Protein AF-A0A1U7M618-F1 (afdb_monomer)

Sequence (52 aa):
MKIYYAGKDFDYIKKYGVIFKGTLIINGKKKIDRISKDIIEKEIKEAVMELE

Foldseek 3Di:
DDFDDPPPDDPVCVLPNDDDPQWDQAPSPDIDNHDDPVVVVVVVVVSVVVVD

Radius of gyration: 11.23 Å; Cα contacts (8 Å, |Δi|>4): 34; chains: 1; bounding box: 26×22×26 Å

pLDDT: mean 71.84, std 8.04, range [55.66, 85.81]

Secondary structure (DSSP, 8-state):
-----BTTB-HHHHHH-S--TT-EEETTTEEE----HHHHHHHHHHHHHTT-

Structure (mmCIF, N/CA/C/O backbone):
data_AF-A0A1U7M618-F1
#
_entry.id   AF-A0A1U7M618-F1
#
loop_
_atom_site.group_PDB
_atom_site.id
_atom_site.type_symbol
_atom_site.label_atom_id
_atom_site.label_alt_id
_atom_site.label_comp_id
_atom_site.label_asym_id
_atom_site.label_entity_id
_atom_site.label_seq_id
_atom_site.pdbx_PDB_ins_code
_atom_site.Cartn_x
_atom_site.Cartn_y
_atom_site.Cartn_z
_atom_site.occupancy
_atom_site.B_iso_or_equiv
_atom_site.auth_seq_id
_atom_site.auth_comp_id
_atom_site.auth_asym_id
_atom_site.auth_atom_id
_atom_site.pdbx_PDB_model_num
ATOM 1 N N . MET A 1 1 ? -4.000 -7.969 5.585 1.00 59.12 1 MET A N 1
ATOM 2 C CA . MET A 1 1 ? -3.267 -6.873 4.910 1.00 59.12 1 MET A CA 1
ATOM 3 C C . MET A 1 1 ? -2.037 -7.446 4.204 1.00 59.12 1 MET A C 1
ATOM 5 O O . MET A 1 1 ? -1.253 -8.117 4.859 1.00 59.12 1 MET A O 1
ATOM 9 N N . LYS A 1 2 ? -1.892 -7.271 2.881 1.00 59.72 2 LYS A N 1
ATOM 10 C CA . LYS A 1 2 ? -0.709 -7.722 2.114 1.00 59.72 2 LYS A CA 1
ATOM 11 C C . LYS A 1 2 ? 0.113 -6.502 1.696 1.00 59.72 2 LYS A C 1
ATOM 13 O O . LYS A 1 2 ? -0.455 -5.582 1.115 1.00 59.72 2 LYS A O 1
ATOM 18 N N . ILE A 1 3 ? 1.411 -6.504 1.995 1.00 63.69 3 ILE A N 1
ATOM 19 C CA . ILE A 1 3 ? 2.364 -5.459 1.597 1.00 63.69 3 ILE A CA 1
ATOM 20 C C . ILE A 1 3 ? 3.245 -6.053 0.501 1.00 63.69 3 ILE A C 1
ATOM 22 O O . ILE A 1 3 ? 3.843 -7.105 0.709 1.00 63.69 3 ILE A O 1
ATOM 26 N N . TYR A 1 4 ? 3.294 -5.398 -0.654 1.00 64.12 4 TYR A N 1
ATOM 27 C CA . TYR A 1 4 ? 4.092 -5.835 -1.796 1.00 64.12 4 TYR A CA 1
ATOM 28 C C . TYR A 1 4 ? 5.395 -5.039 -1.870 1.00 64.12 4 TYR A C 1
ATOM 30 O O . TYR A 1 4 ? 5.378 -3.815 -1.726 1.00 64.12 4 TYR A O 1
ATOM 38 N N . TYR A 1 5 ? 6.509 -5.719 -2.139 1.00 59.78 5 TYR A N 1
ATOM 39 C CA . TYR A 1 5 ? 7.821 -5.100 -2.296 1.00 59.78 5 TYR A CA 1
ATOM 40 C C . TYR A 1 5 ? 8.285 -5.176 -3.749 1.00 59.78 5 TYR A C 1
ATOM 42 O O . TYR A 1 5 ? 8.405 -6.256 -4.330 1.00 59.78 5 TYR A O 1
ATOM 50 N N . ALA A 1 6 ? 8.597 -4.018 -4.332 1.00 62.69 6 ALA A N 1
ATOM 51 C CA . ALA A 1 6 ? 9.130 -3.946 -5.687 1.00 62.69 6 ALA A CA 1
ATOM 52 C C . ALA A 1 6 ? 10.448 -4.733 -5.808 1.00 62.69 6 ALA A C 1
ATOM 54 O O . ALA A 1 6 ? 11.370 -4.530 -5.019 1.00 62.69 6 ALA A O 1
ATOM 55 N N . GLY A 1 7 ? 10.525 -5.636 -6.791 1.00 63.31 7 GLY A N 1
ATOM 56 C CA . GLY A 1 7 ? 11.678 -6.517 -7.025 1.00 63.31 7 GLY A CA 1
ATOM 57 C C . GLY A 1 7 ? 11.645 -7.853 -6.269 1.00 63.31 7 GLY A C 1
ATOM 58 O O . GLY A 1 7 ? 12.459 -8.723 -6.567 1.00 63.31 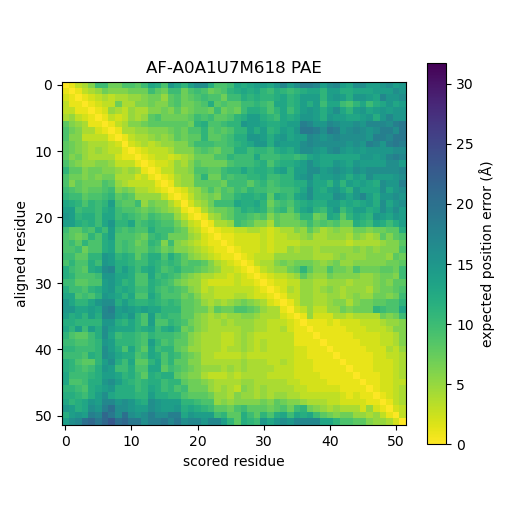7 GLY A O 1
ATOM 59 N N . LYS A 1 8 ? 10.702 -8.042 -5.334 1.00 66.44 8 LYS A N 1
ATOM 60 C CA . LYS A 1 8 ? 10.456 -9.322 -4.643 1.00 66.44 8 LYS A CA 1
ATOM 61 C C . LYS A 1 8 ? 9.104 -9.909 -5.028 1.00 66.44 8 LYS A C 1
ATOM 63 O O . LYS A 1 8 ? 8.999 -11.092 -5.332 1.00 66.44 8 LYS A O 1
ATOM 68 N N . ASP A 1 9 ? 8.087 -9.062 -5.053 1.00 67.00 9 ASP A N 1
ATOM 69 C CA . ASP A 1 9 ? 6.746 -9.413 -5.478 1.00 67.00 9 ASP A CA 1
ATOM 70 C C . ASP A 1 9 ? 6.529 -8.868 -6.893 1.00 67.00 9 ASP A C 1
ATOM 72 O O . ASP A 1 9 ? 6.852 -7.720 -7.169 1.00 67.00 9 ASP A O 1
ATOM 76 N N . PHE A 1 10 ? 6.004 -9.680 -7.809 1.00 67.25 10 PHE A N 1
ATOM 77 C CA . PHE A 1 10 ? 5.676 -9.243 -9.179 1.00 67.25 10 PHE A CA 1
ATOM 78 C C . PHE A 1 10 ? 4.186 -9.421 -9.504 1.00 67.25 10 PHE A C 1
ATOM 80 O O . PHE A 1 10 ? 3.701 -8.915 -10.514 1.00 67.25 10 PHE A O 1
ATOM 87 N N . ASP A 1 11 ? 3.435 -10.085 -8.620 1.00 71.56 11 ASP A N 1
ATOM 88 C CA . ASP A 1 11 ? 1.998 -10.344 -8.769 1.00 71.56 11 ASP A CA 1
ATOM 89 C C . ASP A 1 11 ? 1.174 -9.046 -8.852 1.00 71.56 11 ASP A C 1
ATOM 91 O O . ASP A 1 11 ? 0.199 -8.955 -9.600 1.00 71.56 11 ASP A O 1
ATOM 95 N N . TYR A 1 12 ? 1.634 -7.980 -8.184 1.00 68.25 12 TYR A N 1
ATOM 96 C CA . TYR A 1 12 ? 0.991 -6.669 -8.254 1.00 68.25 12 TYR A CA 1
ATOM 97 C C . TYR A 1 12 ? 1.012 -6.066 -9.669 1.00 68.25 12 TYR A C 1
ATOM 99 O O . TYR A 1 12 ? 0.122 -5.285 -10.003 1.00 68.25 12 TYR A O 1
ATOM 107 N N . ILE A 1 13 ? 1.991 -6.414 -10.517 1.00 69.62 13 ILE A N 1
ATOM 108 C CA . ILE A 1 13 ? 2.168 -5.789 -11.840 1.00 69.62 13 ILE A CA 1
ATOM 109 C C . ILE A 1 13 ? 0.977 -6.112 -12.738 1.00 69.62 13 ILE A C 1
ATOM 111 O O . ILE A 1 13 ? 0.450 -5.228 -13.410 1.00 69.62 13 ILE A O 1
ATOM 115 N N . LYS A 1 14 ? 0.497 -7.362 -12.708 1.00 68.81 14 LYS A N 1
ATOM 116 C CA . LYS A 1 14 ? -0.668 -7.787 -13.499 1.00 68.81 14 LYS A CA 1
ATOM 117 C C . LYS A 1 14 ? -1.946 -7.049 -13.111 1.00 68.81 14 LYS A C 1
ATOM 119 O O . LYS A 1 14 ? -2.820 -6.874 -13.952 1.00 68.81 14 LYS A O 1
ATOM 124 N N . LYS A 1 15 ? -2.069 -6.657 -11.842 1.00 70.06 15 LYS A N 1
ATOM 125 C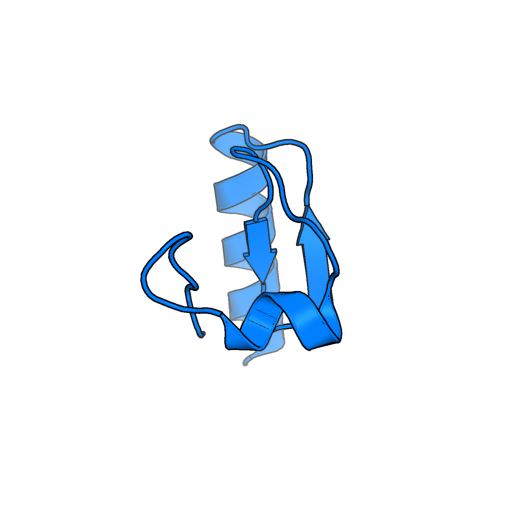 CA . LYS A 1 15 ? -3.304 -6.100 -11.286 1.00 70.06 15 LYS A CA 1
ATOM 126 C C . LYS A 1 15 ? -3.323 -4.570 -11.260 1.00 70.06 15 LYS A C 1
ATOM 128 O O . LYS A 1 15 ? -4.396 -3.990 -11.383 1.00 70.06 15 LYS A O 1
ATOM 133 N N . TYR A 1 16 ? -2.164 -3.922 -11.128 1.00 66.31 16 TYR A N 1
ATOM 134 C CA . TYR A 1 16 ? -2.059 -2.461 -10.973 1.00 66.31 16 TYR A CA 1
ATOM 135 C C . TYR A 1 16 ? -1.159 -1.780 -12.013 1.00 66.31 16 TYR A C 1
ATOM 137 O O . TYR A 1 16 ? -1.055 -0.554 -12.007 1.00 66.31 16 TYR A O 1
ATOM 145 N N . GLY A 1 17 ? -0.525 -2.540 -12.910 1.00 67.31 17 GLY A N 1
ATOM 146 C CA . GLY A 1 17 ? 0.424 -2.013 -13.887 1.00 67.31 17 GLY A CA 1
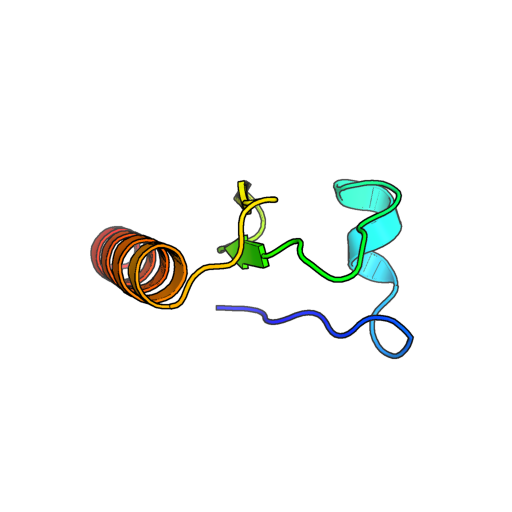ATOM 147 C C . GLY A 1 17 ? 1.756 -1.600 -13.259 1.00 67.31 17 GLY A C 1
ATOM 148 O O . GLY A 1 17 ? 2.154 -2.086 -12.197 1.00 67.31 17 GLY A O 1
ATOM 149 N N . VAL A 1 18 ? 2.474 -0.704 -13.937 1.00 65.94 18 VAL A N 1
ATOM 150 C CA . VAL A 1 18 ? 3.747 -0.159 -13.449 1.00 65.94 18 VAL A CA 1
ATOM 151 C C . VAL A 1 18 ? 3.473 0.734 -12.237 1.00 65.94 18 VAL A C 1
ATOM 153 O O . VAL A 1 18 ? 2.895 1.811 -12.370 1.00 65.94 18 VAL A O 1
ATOM 156 N N . ILE A 1 19 ? 3.887 0.287 -11.051 1.00 65.38 19 ILE A N 1
ATOM 157 C CA . ILE A 1 19 ? 3.892 1.113 -9.838 1.00 65.38 19 ILE A CA 1
ATOM 158 C C . ILE A 1 19 ? 5.261 1.766 -9.661 1.00 65.38 19 ILE A C 1
ATOM 160 O O . ILE A 1 19 ? 6.300 1.134 -9.860 1.00 65.38 19 ILE A O 1
ATOM 164 N N . PHE A 1 20 ? 5.262 3.040 -9.283 1.00 60.91 20 PHE A N 1
ATOM 165 C CA . PHE A 1 20 ? 6.481 3.806 -9.042 1.00 60.91 20 PHE A CA 1
ATOM 166 C C . PHE A 1 20 ? 6.839 3.774 -7.549 1.00 60.91 20 PHE A C 1
ATOM 168 O O . PHE A 1 20 ? 5.982 3.539 -6.692 1.00 60.91 20 PHE A O 1
ATOM 175 N N . LYS A 1 21 ? 8.115 4.024 -7.208 1.00 60.75 21 LYS A N 1
ATOM 176 C CA . LYS A 1 21 ? 8.505 4.316 -5.816 1.00 60.75 21 LYS A CA 1
ATOM 177 C C . LYS A 1 21 ? 7.656 5.500 -5.344 1.00 60.75 21 LYS A C 1
ATOM 179 O O . LYS A 1 21 ? 7.829 6.598 -5.858 1.00 60.75 21 LYS A O 1
ATOM 184 N N . GLY A 1 22 ? 6.731 5.265 -4.415 1.00 65.06 22 GLY A N 1
ATOM 185 C CA . GLY A 1 22 ? 5.715 6.260 -4.059 1.00 65.06 22 GLY A CA 1
ATOM 186 C C . GLY A 1 22 ? 4.267 5.775 -4.157 1.00 65.06 22 GLY A C 1
ATOM 187 O O . GLY A 1 22 ? 3.379 6.537 -3.804 1.00 65.06 22 GLY A O 1
ATOM 188 N N . THR A 1 23 ? 4.005 4.537 -4.588 1.00 69.31 23 THR A N 1
ATOM 189 C CA . THR A 1 23 ? 2.642 3.984 -4.631 1.00 69.31 23 THR A CA 1
ATOM 190 C C . THR A 1 23 ? 2.379 3.022 -3.463 1.00 69.31 23 THR A C 1
ATOM 192 O O . THR A 1 23 ? 3.068 2.015 -3.315 1.00 69.31 23 THR A O 1
ATOM 195 N N . LEU A 1 24 ? 1.353 3.301 -2.655 1.00 75.50 24 LEU A N 1
ATOM 196 C CA . LEU A 1 24 ? 0.831 2.418 -1.610 1.00 75.50 24 LEU A CA 1
ATOM 197 C C . LEU A 1 24 ? -0.466 1.760 -2.100 1.00 75.50 24 LEU A C 1
ATOM 199 O O . LEU A 1 24 ? -1.379 2.444 -2.556 1.00 75.50 24 LEU A O 1
ATOM 203 N N . ILE A 1 25 ? -0.554 0.432 -2.004 1.00 75.75 25 ILE A N 1
ATOM 204 C CA . ILE A 1 25 ? -1.767 -0.323 -2.341 1.00 75.75 25 ILE A CA 1
ATOM 205 C C . ILE A 1 25 ? -2.304 -0.976 -1.073 1.00 75.75 25 ILE A C 1
ATOM 207 O O . ILE A 1 25 ? -1.634 -1.823 -0.484 1.00 75.75 25 ILE A O 1
ATOM 211 N N . ILE A 1 26 ? -3.525 -0.621 -0.680 1.00 76.12 26 ILE A N 1
ATOM 212 C CA . ILE A 1 26 ? -4.168 -1.151 0.525 1.00 76.12 26 ILE A CA 1
ATOM 213 C C . ILE A 1 26 ? -5.276 -2.132 0.138 1.00 76.12 26 ILE A C 1
ATOM 215 O O . ILE A 1 26 ? -6.087 -1.870 -0.756 1.00 76.12 26 ILE A O 1
ATOM 219 N N . ASN A 1 27 ? -5.255 -3.312 0.770 1.00 70.06 27 ASN A N 1
ATOM 220 C CA . ASN A 1 27 ? -6.172 -4.441 0.541 1.00 70.06 27 ASN A CA 1
ATOM 221 C C . ASN A 1 27 ? -6.337 -4.869 -0.929 1.00 70.06 27 ASN A C 1
ATOM 223 O O . ASN A 1 27 ? -7.286 -5.560 -1.292 1.00 70.06 27 ASN A O 1
ATOM 227 N N . GLY A 1 28 ? -5.408 -4.473 -1.798 1.00 68.50 28 GLY A N 1
ATOM 228 C CA . GLY A 1 28 ? -5.514 -4.720 -3.226 1.00 68.50 28 GLY A CA 1
ATOM 229 C C . GLY A 1 28 ? -6.725 -4.056 -3.902 1.00 68.50 28 GLY A C 1
ATOM 230 O O . GLY A 1 28 ? -7.155 -4.517 -4.964 1.00 68.50 28 GLY A O 1
ATOM 231 N N . LYS A 1 29 ? -7.281 -3.000 -3.305 1.00 71.44 29 LYS A N 1
ATOM 232 C CA . LYS A 1 29 ? -8.410 -2.240 -3.862 1.00 71.44 29 LYS A CA 1
ATOM 233 C C . LYS A 1 29 ? -8.065 -0.767 -4.044 1.00 71.44 29 LYS A C 1
ATOM 235 O O . LYS A 1 29 ? -8.382 -0.195 -5.080 1.00 71.44 29 LYS A O 1
ATOM 240 N N . LYS A 1 30 ? -7.393 -0.168 -3.058 1.00 73.12 30 LYS A N 1
ATOM 241 C CA . LYS A 1 30 ? -7.124 1.272 -3.017 1.00 73.12 30 LYS A CA 1
ATOM 242 C C . LYS A 1 30 ? -5.667 1.540 -3.381 1.00 73.12 30 LYS A C 1
ATOM 244 O O . LYS A 1 30 ? -4.772 1.001 -2.732 1.00 73.12 30 LYS A O 1
ATOM 249 N N . LYS A 1 31 ? -5.438 2.331 -4.433 1.00 74.94 31 LYS A N 1
ATOM 250 C CA . LYS A 1 31 ? -4.110 2.775 -4.882 1.00 74.94 31 LYS A CA 1
ATOM 251 C C . LYS A 1 31 ? -3.911 4.232 -4.470 1.00 74.94 31 LYS A C 1
ATOM 253 O O . LYS A 1 31 ? -4.739 5.076 -4.794 1.00 74.94 31 LYS A O 1
ATOM 258 N N . ILE A 1 32 ? -2.809 4.515 -3.787 1.00 76.38 32 ILE A N 1
ATOM 259 C CA . ILE A 1 32 ? -2.434 5.847 -3.315 1.00 76.38 32 ILE A CA 1
ATOM 260 C C . ILE A 1 32 ? -1.065 6.172 -3.899 1.00 76.38 32 ILE A C 1
ATOM 262 O O . ILE A 1 32 ? -0.083 5.519 -3.568 1.00 76.38 32 ILE A O 1
ATOM 266 N N . ASP A 1 33 ? -0.987 7.186 -4.753 1.00 70.62 33 ASP A N 1
ATOM 267 C CA . ASP A 1 33 ? 0.273 7.607 -5.385 1.00 70.62 33 ASP A CA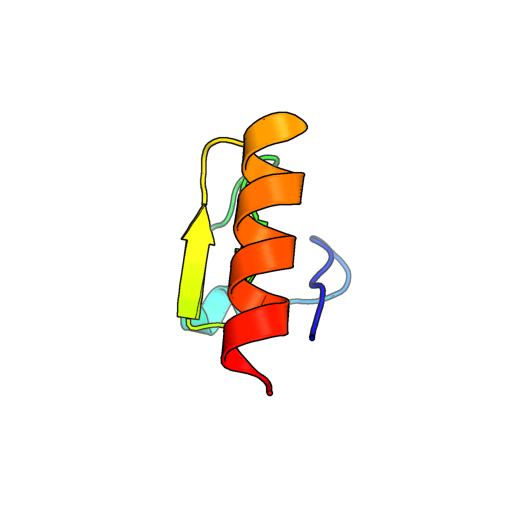 1
ATOM 268 C C . ASP A 1 33 ? 1.000 8.723 -4.608 1.00 70.62 33 ASP A C 1
ATOM 270 O O . ASP A 1 33 ? 2.126 9.090 -4.934 1.00 70.62 33 ASP A O 1
ATOM 274 N N . ARG A 1 34 ? 0.369 9.274 -3.562 1.00 73.94 34 ARG A N 1
ATOM 275 C CA . ARG A 1 34 ? 0.930 10.346 -2.731 1.00 73.94 34 ARG A CA 1
ATOM 276 C C . ARG A 1 34 ? 1.237 9.824 -1.333 1.00 73.94 34 ARG A C 1
ATOM 278 O O . ARG A 1 34 ? 0.387 9.830 -0.450 1.00 73.94 34 ARG A O 1
ATOM 285 N N . ILE A 1 35 ? 2.470 9.365 -1.142 1.00 74.12 35 ILE A N 1
ATOM 286 C CA . ILE A 1 35 ? 2.944 8.840 0.140 1.00 74.12 35 ILE A CA 1
ATOM 287 C C . ILE A 1 35 ? 3.446 9.998 1.008 1.00 74.12 35 ILE A C 1
ATOM 289 O O . ILE A 1 35 ? 4.526 10.547 0.807 1.00 74.12 35 ILE A O 1
ATOM 293 N N . SER A 1 36 ? 2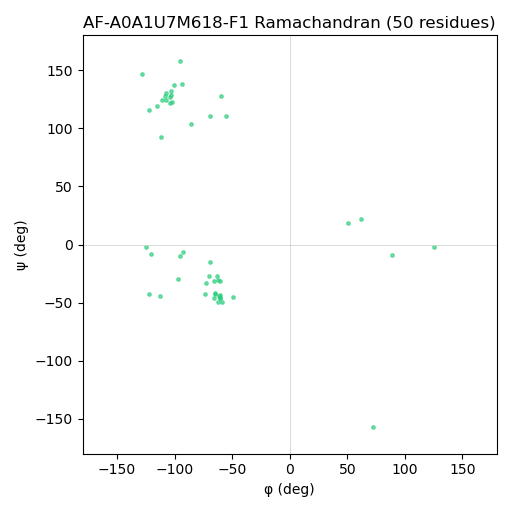.638 10.383 1.989 1.00 78.62 36 SER A N 1
ATOM 294 C CA . SER A 1 36 ? 3.026 11.246 3.111 1.00 78.62 36 SER A CA 1
ATOM 295 C C . SER A 1 36 ? 2.612 10.555 4.402 1.00 78.62 36 SER A C 1
ATOM 297 O O . SER A 1 36 ? 1.597 9.866 4.400 1.00 78.62 36 SER A O 1
ATOM 299 N N . LYS A 1 37 ? 3.376 10.720 5.489 1.00 79.50 37 LYS A N 1
ATOM 300 C CA . LYS A 1 37 ? 3.134 10.010 6.761 1.00 79.50 37 LYS A CA 1
ATOM 301 C C . LYS A 1 37 ? 1.668 10.097 7.212 1.00 79.50 37 LYS A C 1
ATOM 303 O O . LYS A 1 37 ? 1.066 9.073 7.505 1.00 79.50 37 LYS A O 1
ATOM 308 N N . ASP A 1 38 ? 1.096 11.295 7.140 1.00 85.50 38 ASP A N 1
ATOM 309 C CA . ASP A 1 38 ? -0.300 11.579 7.490 1.00 85.50 38 ASP A CA 1
ATOM 310 C C . ASP A 1 38 ? -1.310 10.790 6.631 1.00 85.50 38 ASP A C 1
ATOM 312 O O . ASP A 1 38 ? -2.211 10.131 7.145 1.00 85.50 38 ASP A O 1
ATOM 316 N N . ILE A 1 39 ? -1.088 10.765 5.310 1.00 81.75 39 ILE A N 1
ATOM 317 C CA . ILE A 1 39 ? -1.918 10.019 4.352 1.00 81.75 39 ILE A CA 1
ATOM 318 C C . ILE A 1 39 ? -1.807 8.516 4.621 1.00 81.75 39 ILE A C 1
ATOM 320 O O . ILE A 1 39 ? -2.815 7.821 4.623 1.00 81.75 39 ILE A O 1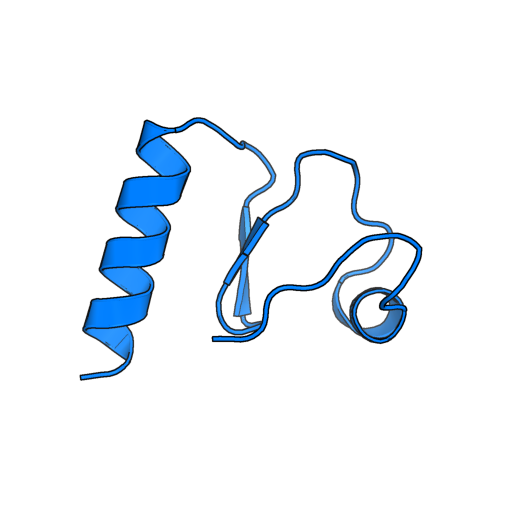
ATOM 324 N N . ILE A 1 40 ? -0.600 8.008 4.882 1.00 80.81 40 ILE A N 1
ATOM 325 C CA . ILE A 1 40 ? -0.386 6.589 5.185 1.00 80.81 40 ILE A CA 1
ATOM 326 C C . ILE A 1 40 ? -1.138 6.199 6.461 1.00 80.81 40 ILE A C 1
ATOM 328 O O . ILE A 1 40 ? -1.867 5.213 6.451 1.00 80.81 40 ILE A O 1
ATOM 332 N N . GLU A 1 41 ? -0.985 6.964 7.546 1.00 84.00 41 GLU A N 1
ATOM 333 C CA . GLU A 1 41 ? -1.654 6.679 8.820 1.00 84.00 41 GLU A CA 1
ATOM 334 C C . GLU A 1 41 ? -3.175 6.707 8.681 1.00 84.00 41 GLU A C 1
ATOM 336 O O . GLU A 1 41 ? -3.848 5.779 9.134 1.00 84.00 41 GLU A O 1
ATOM 341 N N . LYS A 1 42 ? -3.719 7.725 8.004 1.00 85.81 42 LYS A N 1
ATOM 342 C CA . LYS A 1 42 ? -5.157 7.831 7.750 1.00 85.81 42 LYS A CA 1
ATOM 343 C C . LYS A 1 42 ? -5.680 6.629 6.967 1.00 85.81 42 LYS A C 1
ATOM 345 O O . LYS A 1 42 ? -6.668 6.017 7.363 1.00 85.81 42 LYS A O 1
ATOM 350 N N . GLU A 1 43 ? -5.012 6.285 5.875 1.00 82.25 43 GLU A N 1
ATOM 351 C CA . GLU A 1 43 ? -5.472 5.249 4.953 1.00 82.25 43 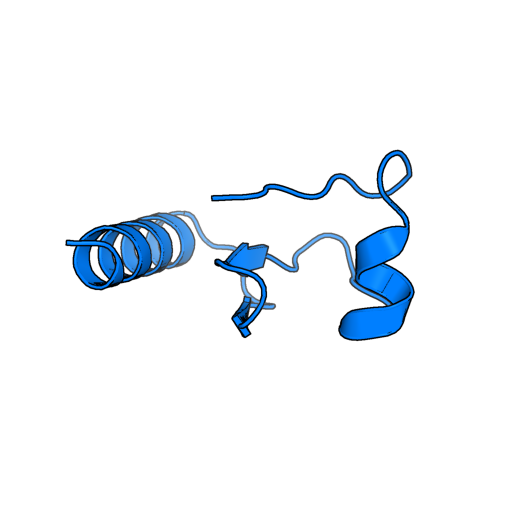GLU A CA 1
ATOM 352 C C . GLU A 1 43 ? -5.310 3.840 5.544 1.00 82.25 43 GLU A C 1
ATOM 354 O O . GLU A 1 43 ? -6.152 2.975 5.312 1.00 82.25 43 GLU A O 1
ATOM 359 N N . ILE A 1 44 ? -4.279 3.609 6.368 1.00 81.88 44 ILE A N 1
ATOM 360 C CA . ILE A 1 44 ? -4.153 2.374 7.154 1.00 81.88 44 ILE A CA 1
ATOM 361 C C . ILE A 1 44 ? -5.275 2.289 8.188 1.00 81.88 44 ILE A C 1
ATOM 363 O O . ILE A 1 44 ? -5.905 1.243 8.302 1.00 81.88 44 ILE A O 1
ATOM 367 N N . LYS A 1 45 ? -5.549 3.372 8.926 1.00 85.50 45 LYS A N 1
ATOM 368 C CA . LYS A 1 45 ? -6.605 3.389 9.946 1.00 85.50 45 LYS A CA 1
ATOM 369 C C . LYS A 1 45 ? -7.977 3.102 9.336 1.00 85.50 45 LYS A C 1
ATOM 371 O O . 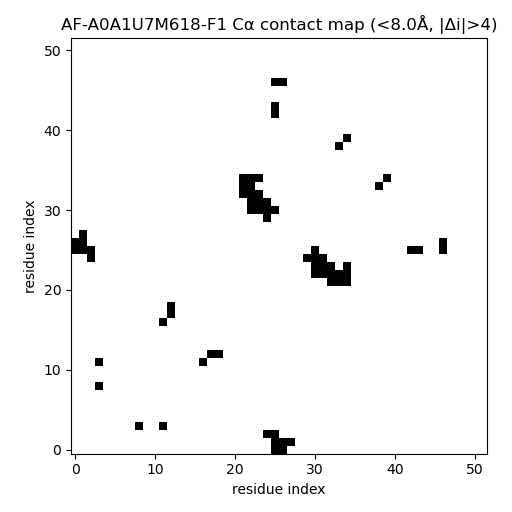LYS A 1 45 ? -8.731 2.305 9.882 1.00 85.50 45 LYS A O 1
ATOM 376 N N . GLU A 1 46 ? -8.276 3.712 8.192 1.00 83.94 46 GLU A N 1
ATOM 377 C CA . GLU A 1 46 ? -9.511 3.472 7.442 1.00 83.94 46 GLU A CA 1
ATOM 378 C C . GLU A 1 46 ? -9.614 2.013 6.980 1.00 83.94 46 GLU A C 1
ATOM 380 O O . GLU A 1 46 ? -10.638 1.370 7.181 1.00 83.94 46 GLU A O 1
ATOM 385 N N . ALA A 1 47 ? -8.529 1.448 6.449 1.00 80.75 47 ALA A N 1
ATOM 386 C CA . ALA A 1 47 ? -8.522 0.062 5.995 1.00 80.75 47 ALA A CA 1
ATOM 387 C C . ALA A 1 47 ? -8.601 -0.975 7.124 1.00 80.75 47 ALA A C 1
ATOM 389 O O . ALA A 1 47 ? -9.051 -2.091 6.876 1.00 80.75 47 ALA A O 1
ATOM 390 N N . VAL A 1 48 ? -8.136 -0.637 8.331 1.00 83.50 48 VAL A N 1
ATOM 391 C CA . VAL A 1 48 ? -8.305 -1.472 9.529 1.00 83.50 48 VAL A CA 1
ATOM 392 C C . VAL A 1 48 ? -9.753 -1.415 10.013 1.00 83.50 48 VAL A C 1
ATOM 394 O O . VAL A 1 48 ? -10.311 -2.467 10.291 1.00 83.50 48 VAL A O 1
ATOM 397 N N . MET A 1 49 ? -10.383 -0.234 10.023 1.00 81.94 49 MET A N 1
ATOM 398 C CA . MET A 1 49 ? -11.806 -0.100 10.369 1.00 81.94 49 MET A CA 1
ATOM 399 C C . MET A 1 49 ? -12.735 -0.786 9.353 1.00 81.94 49 MET A C 1
ATOM 401 O O . MET A 1 49 ? -13.776 -1.285 9.743 1.00 81.94 49 MET A O 1
ATOM 405 N N . GLU A 1 50 ? -12.377 -0.846 8.063 1.00 76.00 50 GLU A N 1
ATOM 406 C CA . GLU A 1 50 ? -13.155 -1.581 7.041 1.00 76.00 50 GLU A CA 1
ATOM 407 C C . GLU A 1 50 ? -13.089 -3.116 7.222 1.00 76.00 50 GLU A C 1
ATOM 409 O O . GLU A 1 50 ? -13.857 -3.850 6.602 1.00 76.00 50 GLU A O 1
ATOM 414 N N . LEU A 1 51 ? -12.142 -3.622 8.022 1.00 65.50 51 LEU A N 1
ATOM 415 C CA . LEU A 1 51 ? -11.958 -5.054 8.282 1.00 65.50 51 LEU A CA 1
ATOM 416 C C . LEU A 1 51 ? -12.662 -5.546 9.562 1.00 65.50 51 LEU A C 1
ATOM 418 O O . LEU A 1 51 ? -12.691 -6.762 9.764 1.00 65.50 51 LEU A O 1
ATOM 422 N N . GLU A 1 52 ? -13.187 -4.640 10.395 1.00 55.66 52 GLU A N 1
ATOM 423 C CA . GLU A 1 52 ? -14.030 -4.934 11.571 1.00 55.66 52 GLU A CA 1
ATOM 424 C C . GLU A 1 52 ? -15.520 -4.965 11.200 1.00 55.66 52 GLU A C 1
ATOM 426 O O . GLU A 1 52 ? -16.222 -5.865 11.718 1.00 55.66 52 GLU A O 1
#

Solvent-accessible surface area (backbone atoms only — not comparable to full-atom values): 3473 Å² total; per-residue (Å²): 133,67,86,82,46,90,93,78,49,64,73,59,40,83,77,68,43,91,75,57,98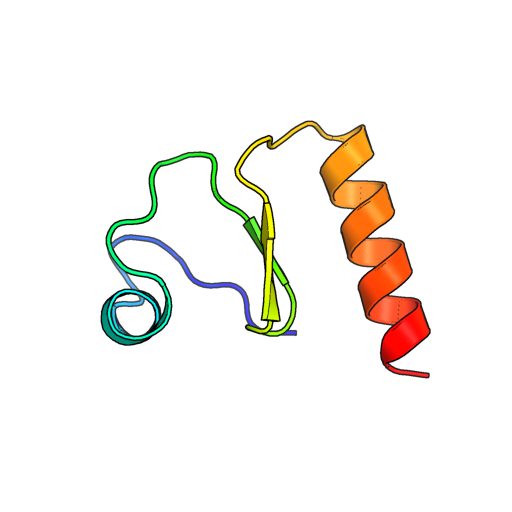,47,57,49,57,49,80,85,77,49,80,40,72,73,77,43,75,69,52,51,54,52,53,50,52,51,57,53,60,74,73,111

Organism: NCBI:txid1123403

Mean predicted aligned error: 8.17 Å